Protein AF-A0A2G9TKM3-F1 (afdb_monomer_lite)

Structure (mmCIF, N/CA/C/O backbone):
data_AF-A0A2G9TKM3-F1
#
_entry.id   AF-A0A2G9TKM3-F1
#
loop_
_atom_site.group_PDB
_atom_site.id
_atom_site.type_symbol
_atom_site.label_atom_id
_atom_site.label_alt_id
_atom_site.label_comp_id
_atom_site.label_asym_id
_atom_site.label_entity_id
_atom_site.label_seq_id
_atom_site.pdbx_PDB_ins_code
_atom_site.Cartn_x
_atom_site.Cartn_y
_atom_site.Cartn_z
_atom_site.occupancy
_atom_site.B_iso_or_equiv
_atom_site.auth_seq_id
_atom_site.auth_comp_id
_atom_site.auth_asym_id
_atom_site.auth_atom_id
_atom_site.pdbx_PDB_model_num
ATOM 1 N N . VAL A 1 1 ? 10.443 1.111 -8.874 1.00 87.50 1 VAL A N 1
ATOM 2 C CA . VAL A 1 1 ? 9.723 1.531 -7.642 1.00 87.50 1 VAL A CA 1
ATOM 3 C C . VAL A 1 1 ? 9.494 3.038 -7.676 1.00 87.50 1 VAL A C 1
ATOM 5 O O . VAL A 1 1 ? 10.212 3.689 -8.427 1.00 87.50 1 VAL A O 1
ATOM 8 N N . PRO A 1 2 ? 8.524 3.593 -6.928 1.00 86.12 2 PRO A N 1
ATOM 9 C CA . PRO A 1 2 ? 8.375 5.043 -6.805 1.00 86.12 2 PRO A CA 1
ATOM 10 C C . PRO A 1 2 ? 9.652 5.664 -6.231 1.00 86.12 2 PRO A C 1
ATOM 12 O O . PRO A 1 2 ? 10.317 5.039 -5.406 1.00 86.12 2 PRO A O 1
ATOM 15 N N . ASP A 1 3 ? 9.994 6.871 -6.646 1.00 89.12 3 ASP A N 1
ATOM 16 C CA . ASP A 1 3 ? 11.105 7.659 -6.103 1.00 89.12 3 ASP A CA 1
ATOM 17 C C . ASP A 1 3 ? 10.942 7.993 -4.611 1.00 89.12 3 ASP A C 1
ATOM 19 O O . ASP A 1 3 ? 11.934 8.046 -3.883 1.00 89.12 3 ASP A O 1
ATOM 23 N N . THR A 1 4 ? 9.696 8.100 -4.151 1.00 83.06 4 THR A N 1
ATOM 24 C CA . THR A 1 4 ? 9.292 8.334 -2.756 1.00 83.06 4 THR A CA 1
ATOM 25 C C . THR A 1 4 ? 9.266 7.087 -1.866 1.00 83.06 4 THR A C 1
ATOM 27 O O . THR A 1 4 ? 8.922 7.194 -0.690 1.00 83.06 4 THR A O 1
ATOM 30 N N . ILE A 1 5 ? 9.597 5.899 -2.389 1.00 82.62 5 ILE A N 1
ATOM 31 C CA . ILE A 1 5 ? 9.606 4.671 -1.580 1.00 82.62 5 ILE A CA 1
ATOM 32 C C . ILE A 1 5 ? 10.629 4.767 -0.440 1.00 82.62 5 ILE A C 1
ATOM 34 O O . ILE A 1 5 ? 11.727 5.297 -0.608 1.00 82.62 5 ILE A O 1
ATOM 38 N N . GLU A 1 6 ? 10.292 4.189 0.708 1.00 82.19 6 GLU A N 1
ATOM 39 C CA . GLU A 1 6 ? 11.154 4.162 1.880 1.00 82.19 6 GLU A CA 1
ATOM 40 C C . GLU A 1 6 ? 12.431 3.354 1.606 1.00 82.19 6 GLU A C 1
ATOM 42 O O . GLU A 1 6 ? 12.382 2.224 1.107 1.00 82.19 6 GLU A O 1
ATOM 47 N N . ASP A 1 7 ? 13.587 3.899 1.993 1.00 87.75 7 ASP A N 1
ATOM 48 C CA . ASP A 1 7 ? 14.894 3.297 1.691 1.00 87.75 7 ASP A CA 1
ATOM 49 C C . ASP A 1 7 ? 15.066 1.893 2.285 1.00 87.75 7 ASP A C 1
ATOM 51 O O . ASP A 1 7 ? 15.760 1.053 1.711 1.00 87.75 7 ASP A O 1
ATOM 55 N N . ILE A 1 8 ? 14.371 1.593 3.385 1.00 85.12 8 ILE A N 1
ATOM 56 C CA . ILE A 1 8 ? 14.330 0.249 3.971 1.00 85.12 8 ILE A CA 1
ATOM 57 C C . ILE A 1 8 ? 13.810 -0.801 2.979 1.00 85.12 8 ILE A C 1
ATOM 59 O O . ILE A 1 8 ? 14.364 -1.896 2.891 1.00 85.12 8 ILE A O 1
ATOM 63 N N . LYS A 1 9 ? 12.794 -0.459 2.176 1.00 87.19 9 LYS A N 1
ATOM 64 C CA . LYS A 1 9 ? 12.229 -1.364 1.166 1.00 87.19 9 LYS A CA 1
ATOM 65 C C . LYS A 1 9 ? 13.202 -1.552 0.006 1.00 87.19 9 LYS A C 1
ATOM 67 O O . LYS A 1 9 ? 13.361 -2.669 -0.474 1.00 87.19 9 LYS A O 1
ATOM 72 N N . VAL A 1 10 ? 13.892 -0.486 -0.408 1.00 93.06 10 VAL A N 1
ATOM 73 C CA . VAL A 1 10 ? 14.954 -0.554 -1.431 1.00 93.06 10 VAL A CA 1
ATOM 74 C C . VAL A 1 10 ? 16.076 -1.477 -0.980 1.00 93.06 10 VAL A C 1
ATOM 76 O O . VAL A 1 10 ? 16.525 -2.321 -1.755 1.00 93.06 10 VAL A O 1
ATOM 79 N N . ARG A 1 11 ? 16.516 -1.329 0.273 1.00 93.62 11 ARG A N 1
ATOM 80 C CA . ARG A 1 11 ? 17.568 -2.161 0.850 1.00 93.62 11 ARG A CA 1
ATOM 81 C C . ARG A 1 11 ? 17.164 -3.631 0.863 1.00 93.62 11 ARG A C 1
ATOM 83 O O . ARG A 1 11 ? 17.926 -4.442 0.356 1.00 93.62 11 ARG A O 1
ATOM 90 N N . HIS A 1 12 ? 15.964 -3.956 1.345 1.00 92.88 12 HIS A N 1
ATOM 91 C CA . HIS A 1 12 ? 15.487 -5.339 1.346 1.00 92.88 12 HIS A CA 1
ATOM 92 C C . HIS A 1 12 ? 15.442 -5.932 -0.068 1.00 92.88 12 HIS A C 1
ATOM 94 O O . HIS A 1 12 ? 15.929 -7.036 -0.263 1.00 92.88 12 HIS A O 1
ATOM 100 N N . ILE A 1 13 ? 14.940 -5.203 -1.077 1.00 92.81 13 ILE A N 1
ATOM 101 C CA . ILE A 1 13 ? 14.939 -5.706 -2.467 1.00 92.81 13 ILE A CA 1
ATOM 102 C C . ILE A 1 13 ? 16.359 -6.096 -2.906 1.00 92.81 13 ILE A C 1
ATOM 104 O O . ILE A 1 13 ? 16.552 -7.184 -3.444 1.00 92.81 13 ILE A O 1
ATOM 108 N N . LYS A 1 14 ? 17.352 -5.246 -2.614 1.00 95.44 14 LYS A N 1
ATOM 109 C CA . LYS A 1 14 ? 18.760 -5.505 -2.945 1.00 95.44 14 LYS A CA 1
ATOM 110 C C . LYS A 1 14 ? 19.364 -6.667 -2.157 1.00 95.44 14 LYS A C 1
ATOM 112 O O . LYS A 1 14 ? 20.120 -7.446 -2.726 1.00 95.44 14 LYS A O 1
ATOM 117 N N . GLU A 1 15 ? 19.031 -6.808 -0.876 1.00 97.06 15 GLU A N 1
ATOM 118 C CA . GLU A 1 15 ? 19.477 -7.931 -0.034 1.00 97.06 15 GLU A CA 1
ATOM 119 C C . GLU A 1 15 ? 18.996 -9.286 -0.578 1.00 97.06 15 GLU A C 1
ATOM 121 O O . GLU A 1 15 ? 19.726 -10.270 -0.497 1.00 97.06 15 GLU A O 1
ATOM 126 N N . TYR A 1 16 ? 17.814 -9.329 -1.200 1.00 95.56 16 TYR A N 1
ATOM 127 C CA . TYR A 1 16 ? 17.291 -10.516 -1.889 1.00 95.56 16 TYR A CA 1
ATOM 128 C C . TYR A 1 16 ? 17.767 -10.649 -3.351 1.00 95.56 16 TYR A C 1
ATOM 130 O O . TYR A 1 16 ? 17.237 -11.472 -4.095 1.00 95.56 16 TYR A O 1
ATOM 138 N N . GLY A 1 17 ? 18.761 -9.861 -3.779 1.00 96.06 17 GLY A N 1
ATOM 139 C CA . GLY A 1 17 ? 19.355 -9.932 -5.120 1.00 96.06 17 GLY A CA 1
ATOM 140 C C . GLY A 1 17 ? 18.566 -9.212 -6.219 1.00 96.06 17 GLY A C 1
ATOM 141 O O . GLY A 1 17 ? 18.852 -9.406 -7.397 1.00 96.06 17 GLY A O 1
ATOM 142 N N . GLY A 1 18 ? 17.568 -8.401 -5.859 1.00 94.12 18 GLY A N 1
ATOM 143 C CA . GLY A 1 18 ? 16.790 -7.611 -6.807 1.00 94.12 18 GLY A CA 1
ATOM 144 C C . GLY A 1 18 ? 17.422 -6.254 -7.122 1.00 94.12 18 GLY A C 1
ATOM 145 O O . GLY A 1 18 ? 17.939 -5.564 -6.241 1.00 94.12 18 GLY A O 1
ATOM 146 N N . ASP A 1 19 ? 17.290 -5.819 -8.372 1.00 94.62 19 ASP A N 1
ATOM 147 C CA . ASP A 1 19 ? 17.663 -4.470 -8.790 1.00 94.62 19 ASP A CA 1
ATOM 148 C C . ASP A 1 19 ? 16.523 -3.468 -8.589 1.00 94.62 19 ASP A C 1
ATOM 150 O O . ASP A 1 19 ? 15.333 -3.785 -8.678 1.00 94.62 19 ASP A O 1
ATOM 154 N N . VAL A 1 20 ? 16.891 -2.212 -8.324 1.00 94.94 20 VAL A N 1
ATOM 155 C CA . VAL A 1 20 ? 15.929 -1.142 -8.048 1.00 94.94 20 VAL A CA 1
ATOM 156 C C . VAL A 1 20 ? 16.144 0.032 -8.986 1.00 94.94 20 VAL A C 1
ATOM 158 O O . VAL A 1 20 ? 17.159 0.720 -8.920 1.00 94.94 20 VAL A O 1
ATOM 161 N N . ILE A 1 21 ? 15.116 0.323 -9.780 1.00 94.88 21 ILE A N 1
ATOM 162 C CA . ILE A 1 21 ? 15.018 1.534 -10.599 1.00 94.88 21 ILE A CA 1
ATOM 163 C C . IL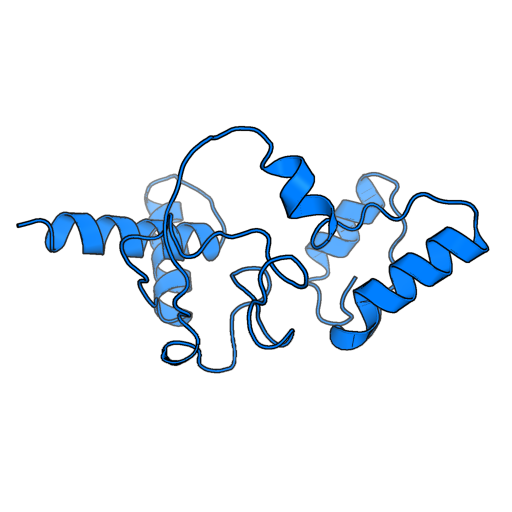E A 1 21 ? 13.951 2.437 -9.968 1.00 94.88 21 ILE A C 1
ATOM 165 O O . ILE A 1 21 ? 12.784 2.039 -9.870 1.00 94.88 21 ILE A O 1
ATOM 169 N N . LYS A 1 22 ? 14.353 3.619 -9.481 1.00 94.19 22 LYS A N 1
ATOM 170 C CA . LYS A 1 22 ? 13.448 4.654 -8.946 1.00 94.19 22 LYS A CA 1
ATOM 171 C C . LYS A 1 22 ? 12.895 5.492 -10.107 1.00 94.19 22 LYS A C 1
ATOM 173 O O . LYS A 1 22 ? 13.655 5.877 -10.986 1.00 94.19 22 LYS A O 1
ATOM 178 N N . VAL A 1 23 ? 11.590 5.747 -10.109 1.00 90.75 23 VAL A N 1
ATOM 179 C CA . VAL A 1 23 ? 10.876 6.543 -11.127 1.00 90.75 23 VAL A CA 1
ATOM 180 C C . VAL A 1 23 ? 9.717 7.306 -10.485 1.00 90.75 23 VAL A C 1
ATOM 182 O O . VAL A 1 23 ? 9.251 6.864 -9.427 1.00 90.75 23 VAL A O 1
ATOM 185 N N . PRO A 1 24 ? 9.199 8.380 -11.109 1.00 87.12 24 PRO A N 1
ATOM 186 C CA . PRO A 1 24 ? 7.967 9.019 -10.659 1.00 87.12 24 PRO A CA 1
ATOM 187 C C . PRO A 1 24 ? 6.838 7.996 -10.490 1.00 87.12 24 PRO A C 1
ATOM 189 O O . PRO A 1 24 ? 6.689 7.063 -11.287 1.00 87.12 24 PRO A O 1
ATOM 192 N N . LEU A 1 25 ? 6.033 8.147 -9.436 1.00 77.00 25 LEU A N 1
ATOM 193 C CA . LEU A 1 25 ? 4.998 7.167 -9.084 1.00 77.00 25 LEU A CA 1
ATOM 194 C C . LEU A 1 25 ? 4.005 6.903 -10.231 1.00 77.00 25 LEU A C 1
ATOM 196 O O . LEU A 1 25 ? 3.643 5.747 -10.460 1.00 77.00 25 LEU A O 1
ATOM 200 N N . SER A 1 26 ? 3.625 7.945 -10.974 1.00 74.69 26 SER A N 1
ATOM 201 C CA . SER A 1 26 ? 2.733 7.879 -12.142 1.00 74.69 26 SER A CA 1
ATOM 202 C C . SER A 1 26 ? 3.304 7.066 -13.310 1.00 74.69 26 SER A C 1
ATOM 204 O O . SER A 1 26 ? 2.550 6.466 -14.071 1.00 74.69 26 SER A O 1
ATOM 206 N N . GLU A 1 27 ? 4.627 6.994 -13.444 1.00 82.31 27 GLU A N 1
ATOM 207 C CA . GLU A 1 27 ? 5.307 6.349 -14.575 1.00 82.31 27 GLU A CA 1
ATOM 208 C C . GLU A 1 27 ? 5.710 4.900 -14.283 1.00 82.31 27 GLU A C 1
ATOM 210 O O . GLU A 1 27 ? 6.112 4.157 -15.181 1.00 82.31 27 GLU A O 1
ATOM 215 N N . ARG A 1 28 ? 5.590 4.459 -13.025 1.00 83.81 28 ARG A N 1
ATOM 216 C CA . ARG A 1 28 ? 6.143 3.184 -12.552 1.00 83.81 28 ARG A CA 1
ATOM 217 C C . ARG A 1 28 ? 5.709 1.966 -13.362 1.00 83.81 28 ARG A C 1
ATOM 219 O O . ARG A 1 28 ? 6.534 1.084 -13.594 1.00 83.81 28 ARG A O 1
ATOM 226 N N . LEU A 1 29 ? 4.436 1.886 -13.747 1.00 80.75 29 LEU A N 1
ATOM 227 C CA . LEU A 1 29 ? 3.914 0.743 -14.505 1.00 80.75 29 LEU A CA 1
ATOM 228 C C . LEU A 1 29 ? 4.343 0.786 -15.972 1.00 80.75 29 LEU A C 1
ATOM 230 O O . LEU A 1 29 ? 4.704 -0.251 -16.522 1.00 80.75 29 LEU A O 1
ATOM 234 N N . ILE A 1 30 ? 4.363 1.981 -16.569 1.00 84.38 30 ILE A N 1
ATOM 235 C CA . ILE A 1 30 ? 4.826 2.197 -17.944 1.00 84.38 30 ILE A CA 1
ATOM 236 C C . ILE A 1 30 ? 6.291 1.775 -18.040 1.00 84.38 30 ILE A C 1
ATOM 238 O O . ILE A 1 30 ? 6.622 0.881 -18.815 1.00 84.38 30 ILE A O 1
ATOM 242 N N . ARG A 1 31 ? 7.148 2.300 -17.154 1.00 90.06 31 ARG A N 1
ATOM 243 C CA . ARG A 1 31 ? 8.577 1.979 -17.187 1.00 90.06 31 ARG A CA 1
ATOM 244 C C . ARG A 1 31 ? 8.859 0.504 -16.906 1.00 90.06 31 ARG A C 1
ATOM 246 O O . ARG A 1 31 ? 9.754 -0.062 -17.522 1.00 90.06 31 ARG A O 1
ATOM 253 N N . ALA A 1 32 ? 8.104 -0.132 -16.009 1.00 88.56 32 ALA A N 1
ATOM 254 C CA . ALA A 1 32 ? 8.258 -1.561 -15.735 1.00 88.56 32 ALA A CA 1
ATOM 255 C C . ALA A 1 32 ? 7.932 -2.433 -16.961 1.00 88.56 32 ALA A C 1
ATOM 257 O O . ALA A 1 32 ? 8.645 -3.403 -17.218 1.00 88.56 32 ALA A O 1
ATOM 258 N N . ARG A 1 33 ? 6.894 -2.076 -17.729 1.00 87.19 33 ARG A N 1
ATOM 259 C CA . ARG A 1 33 ? 6.552 -2.749 -18.989 1.00 87.19 33 ARG A CA 1
ATOM 260 C C . ARG A 1 33 ? 7.637 -2.545 -20.044 1.00 87.19 33 ARG A C 1
ATOM 262 O O . ARG A 1 33 ? 8.032 -3.513 -20.686 1.00 87.19 33 ARG A O 1
ATOM 269 N N . ASP A 1 34 ? 8.118 -1.315 -20.203 1.00 93.00 34 ASP A N 1
ATOM 270 C CA . ASP A 1 34 ? 9.119 -0.990 -21.222 1.00 93.00 34 ASP A CA 1
ATOM 271 C C . ASP A 1 34 ? 10.442 -1.719 -20.943 1.00 93.00 34 ASP A C 1
ATOM 273 O O . ASP A 1 34 ? 10.996 -2.335 -21.844 1.00 93.00 34 ASP A O 1
ATOM 277 N N . ILE A 1 35 ? 10.889 -1.771 -19.681 1.00 93.69 35 ILE A N 1
ATOM 278 C CA . ILE A 1 35 ? 12.087 -2.533 -19.286 1.00 93.69 35 ILE A CA 1
ATOM 279 C C . ILE A 1 35 ? 11.924 -4.024 -19.590 1.00 93.69 35 ILE A C 1
ATOM 281 O O . ILE A 1 35 ? 12.849 -4.633 -20.116 1.00 93.69 35 ILE A O 1
ATOM 285 N N . ALA A 1 36 ? 10.766 -4.610 -19.270 1.00 93.25 36 ALA A N 1
ATOM 286 C CA . ALA A 1 36 ? 10.496 -6.016 -19.563 1.00 93.25 36 ALA A CA 1
ATOM 287 C C . ALA A 1 36 ? 10.541 -6.302 -21.076 1.00 93.25 36 ALA A C 1
ATOM 289 O O . ALA A 1 36 ? 11.082 -7.319 -21.499 1.00 93.25 36 ALA A O 1
ATOM 290 N N . ALA A 1 37 ? 10.025 -5.387 -21.901 1.00 92.94 37 ALA A N 1
ATOM 291 C CA . ALA A 1 37 ? 10.118 -5.497 -23.354 1.00 92.94 37 ALA A CA 1
ATOM 292 C C . ALA A 1 37 ? 11.566 -5.340 -23.858 1.00 92.94 37 ALA A C 1
ATOM 294 O O . ALA A 1 37 ? 11.996 -6.105 -24.717 1.00 92.94 37 ALA A O 1
ATOM 295 N N . GLU A 1 38 ? 12.324 -4.387 -23.304 1.00 96.06 38 GLU A N 1
ATOM 296 C CA . GLU A 1 38 ? 13.728 -4.120 -23.650 1.00 96.06 38 GLU A CA 1
ATOM 297 C C . GLU A 1 38 ? 14.650 -5.305 -23.319 1.00 96.06 38 GLU A C 1
ATOM 299 O O . GLU A 1 38 ? 15.559 -5.612 -24.089 1.00 96.06 38 GLU A O 1
ATOM 304 N N . ASN A 1 39 ? 14.431 -5.979 -22.185 1.00 94.19 39 ASN A N 1
ATOM 305 C CA . ASN A 1 3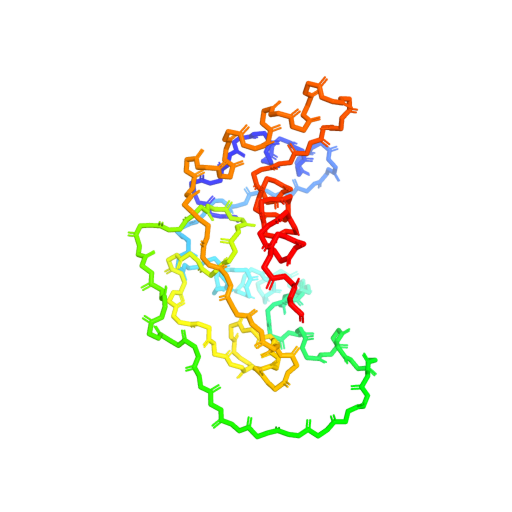9 ? 15.307 -7.050 -21.701 1.00 94.19 39 ASN A CA 1
ATOM 306 C C . ASN A 1 39 ? 14.760 -8.472 -21.918 1.00 94.19 39 ASN A C 1
ATOM 308 O O . ASN A 1 39 ? 15.376 -9.434 -21.459 1.00 94.19 39 ASN A O 1
ATOM 312 N N . GLY A 1 40 ? 13.615 -8.617 -22.594 1.00 93.31 40 GLY A N 1
ATOM 313 C CA . GLY A 1 40 ? 12.938 -9.907 -22.772 1.00 93.31 40 GLY A CA 1
ATOM 314 C C . GLY A 1 40 ? 12.402 -10.514 -21.467 1.00 93.31 40 GLY A C 1
ATOM 315 O O . GLY A 1 40 ? 12.186 -11.723 -21.387 1.00 93.31 40 GLY A O 1
ATOM 316 N N . GLY A 1 41 ? 12.231 -9.699 -20.429 1.00 90.38 41 GLY A N 1
ATOM 317 C CA . GLY A 1 41 ? 11.726 -10.088 -19.123 1.00 90.38 41 GLY A CA 1
ATOM 318 C C . GLY A 1 41 ? 10.203 -10.204 -19.068 1.00 90.38 41 GLY A C 1
ATOM 319 O O . GLY A 1 41 ? 9.468 -9.841 -19.985 1.00 90.38 41 GLY A O 1
ATOM 320 N N . PHE A 1 42 ? 9.707 -10.702 -17.937 1.00 88.94 42 PHE A N 1
ATOM 321 C CA . PHE A 1 42 ? 8.276 -10.866 -17.700 1.00 88.94 42 PHE A CA 1
ATOM 322 C C . PHE A 1 42 ? 7.704 -9.694 -16.898 1.00 88.94 42 PHE A C 1
ATOM 324 O O . PHE A 1 42 ? 8.052 -9.485 -15.732 1.00 88.94 42 PHE A O 1
ATOM 331 N N . PHE A 1 43 ? 6.775 -8.947 -17.498 1.00 86.56 43 PHE A N 1
ATOM 332 C CA . PHE A 1 43 ? 6.019 -7.926 -16.779 1.00 86.56 43 PHE A CA 1
ATOM 333 C C . PHE A 1 43 ? 4.847 -8.561 -16.017 1.00 86.56 43 PHE A C 1
ATOM 335 O O . PHE A 1 43 ? 3.781 -8.803 -16.577 1.00 86.56 43 PHE A O 1
ATOM 342 N N . MET A 1 44 ? 5.041 -8.790 -14.714 1.00 81.38 44 MET A N 1
ATOM 343 C CA . MET A 1 44 ? 4.061 -9.454 -13.838 1.00 81.38 44 MET A CA 1
ATOM 344 C C . MET A 1 44 ? 2.696 -8.754 -13.764 1.00 81.38 44 MET A C 1
ATOM 346 O O . MET A 1 44 ? 1.700 -9.411 -13.483 1.00 81.38 44 MET A O 1
ATOM 350 N N . ASN A 1 45 ? 2.640 -7.440 -14.012 1.00 76.88 45 ASN A N 1
ATOM 351 C CA . ASN A 1 45 ? 1.413 -6.639 -14.051 1.00 76.88 45 ASN A CA 1
ATOM 352 C C . ASN A 1 45 ? 0.414 -6.943 -12.912 1.00 76.88 45 ASN A C 1
ATOM 354 O O . ASN A 1 45 ? -0.739 -7.277 -13.162 1.00 76.88 45 ASN A O 1
ATOM 358 N N . GLN A 1 46 ? 0.848 -6.824 -11.654 1.00 67.44 46 GLN A N 1
ATOM 359 C CA . GLN A 1 46 ? 0.045 -7.220 -10.484 1.00 67.44 46 GLN A CA 1
ATOM 360 C C . GLN A 1 46 ? -1.341 -6.551 -10.381 1.00 67.44 46 GLN A C 1
ATOM 362 O O . GLN A 1 46 ? -2.197 -7.070 -9.683 1.00 67.44 46 GLN A O 1
ATOM 367 N N . PHE A 1 47 ? -1.558 -5.401 -11.031 1.00 67.56 47 PHE A N 1
ATOM 368 C CA . PHE A 1 47 ? -2.857 -4.716 -11.038 1.00 67.56 47 PHE A CA 1
ATOM 369 C C . PHE A 1 47 ? -3.751 -5.191 -12.186 1.00 67.56 47 PHE A C 1
ATOM 371 O O . PHE A 1 47 ? -4.939 -5.400 -11.980 1.00 67.56 47 PHE A O 1
ATOM 378 N N . GLY A 1 48 ? -3.181 -5.395 -13.379 1.00 64.88 48 GLY A N 1
ATOM 379 C CA . GLY A 1 48 ? -3.930 -5.856 -14.552 1.00 64.88 48 GLY A CA 1
ATOM 380 C C . GLY A 1 48 ? -4.082 -7.376 -14.663 1.00 64.88 48 GLY A C 1
ATOM 381 O O . GLY A 1 48 ? -4.833 -7.825 -15.513 1.00 64.88 48 GLY A O 1
ATOM 382 N N . ASN A 1 49 ? -3.367 -8.158 -13.848 1.00 65.19 49 ASN A N 1
ATOM 383 C CA . ASN A 1 49 ? -3.559 -9.608 -13.695 1.00 65.19 49 ASN A CA 1
ATOM 384 C C . ASN A 1 49 ? -4.307 -9.962 -12.396 1.00 65.19 49 ASN A C 1
ATOM 386 O O . ASN A 1 49 ? -4.351 -11.129 -12.011 1.00 65.19 49 ASN A O 1
ATOM 390 N N . ALA A 1 50 ? -4.823 -8.967 -11.671 1.00 59.44 50 ALA A N 1
ATOM 391 C CA . ALA A 1 50 ? -5.473 -9.196 -10.387 1.00 59.44 50 ALA A CA 1
ATOM 392 C C . ALA A 1 50 ? -6.790 -9.985 -10.540 1.00 59.44 50 ALA A C 1
ATOM 394 O O . ALA A 1 50 ? -7.116 -10.805 -9.693 1.00 59.44 50 ALA A O 1
ATOM 395 N N . ASP A 1 51 ? -7.485 -9.825 -11.667 1.00 51.44 51 ASP A N 1
ATOM 396 C CA . ASP A 1 51 ? -8.640 -10.636 -12.072 1.00 51.44 51 ASP A CA 1
ATOM 397 C C . ASP A 1 51 ? -8.306 -12.135 -12.199 1.00 51.44 51 ASP A C 1
ATOM 399 O O . ASP A 1 51 ? -9.076 -12.984 -11.763 1.00 51.44 51 ASP A O 1
ATOM 403 N N . LYS A 1 52 ? -7.120 -12.472 -12.721 1.00 54.69 52 LYS A N 1
ATOM 404 C CA . LYS A 1 52 ? -6.615 -13.856 -12.804 1.00 54.69 52 LYS A CA 1
ATOM 405 C C . LYS A 1 52 ? -6.145 -14.409 -11.460 1.00 54.69 52 LYS A C 1
ATOM 407 O O . LYS A 1 52 ? -6.039 -15.620 -11.303 1.00 54.69 52 LYS A O 1
ATOM 412 N N . ALA A 1 53 ? -5.833 -13.540 -10.499 1.00 51.31 53 ALA A N 1
ATOM 413 C CA . ALA A 1 53 ? -5.552 -13.951 -9.126 1.00 51.31 53 ALA A CA 1
ATOM 414 C C . ALA A 1 53 ? -6.845 -14.252 -8.338 1.00 51.31 53 ALA A C 1
ATOM 416 O O . ALA A 1 53 ? -6.792 -14.984 -7.352 1.00 51.31 53 ALA A O 1
ATOM 417 N N . GLU A 1 54 ? -7.991 -13.730 -8.794 1.00 44.25 54 GLU A N 1
ATOM 418 C CA . GLU A 1 54 ? -9.321 -13.876 -8.183 1.00 44.25 54 GLU A CA 1
ATOM 419 C C . GLU A 1 54 ? -10.187 -14.999 -8.798 1.00 44.25 54 GLU A C 1
ATOM 421 O O . GLU A 1 54 ? -11.347 -15.136 -8.423 1.00 44.25 54 GLU A O 1
ATOM 426 N N . GLU A 1 55 ? -9.653 -15.876 -9.667 1.00 44.34 55 GLU A N 1
ATOM 427 C CA . GLU A 1 55 ? -10.385 -17.030 -10.257 1.00 44.34 55 GLU A CA 1
ATOM 428 C C . GLU A 1 55 ? -10.861 -18.083 -9.216 1.00 44.34 55 GLU A C 1
ATOM 430 O O . GLU A 1 55 ? -11.405 -19.132 -9.552 1.00 44.34 55 GLU A O 1
ATOM 435 N N . TYR A 1 56 ? -10.726 -17.791 -7.923 1.00 42.94 56 TYR A N 1
ATOM 436 C CA . TYR A 1 56 ? -11.435 -18.459 -6.843 1.00 42.94 56 TYR A CA 1
ATOM 437 C C . TYR A 1 56 ? -12.479 -17.492 -6.283 1.00 42.94 56 TYR A C 1
ATOM 439 O O . TYR A 1 56 ? -12.144 -16.679 -5.433 1.00 42.94 56 TYR A O 1
ATOM 447 N N . HIS A 1 57 ? -13.717 -17.571 -6.780 1.00 37.72 57 HIS A N 1
ATOM 448 C CA . HIS A 1 57 ? -14.989 -17.468 -6.040 1.00 37.72 57 HIS A CA 1
ATOM 449 C C . HIS A 1 57 ? -16.125 -16.948 -6.938 1.00 37.72 57 HIS A C 1
ATOM 451 O O . HIS A 1 57 ? -16.150 -15.809 -7.395 1.00 37.72 57 HIS A O 1
ATOM 457 N N . GLU A 1 58 ? -17.106 -17.820 -7.173 1.00 35.78 58 GLU A N 1
ATOM 458 C CA . GLU A 1 58 ? -18.349 -17.499 -7.864 1.00 35.78 58 GLU A CA 1
ATOM 459 C C . GLU A 1 58 ? -19.295 -16.680 -6.968 1.00 35.78 58 GLU A C 1
ATOM 461 O O . GLU A 1 58 ? -19.600 -17.085 -5.848 1.00 35.78 58 GLU A O 1
ATOM 466 N N . SER A 1 59 ? -19.854 -15.589 -7.504 1.00 33.16 59 SER A N 1
ATOM 467 C CA . SER A 1 59 ? -21.299 -15.415 -7.776 1.00 33.16 59 SER A CA 1
ATOM 468 C C . SER A 1 59 ? -21.850 -13.994 -7.536 1.00 33.16 59 SER A C 1
ATOM 470 O O . SER A 1 59 ? -21.932 -13.513 -6.417 1.00 33.16 59 SER A O 1
ATOM 472 N N . ARG A 1 60 ? -22.358 -13.428 -8.650 1.00 42.44 60 ARG A N 1
ATOM 473 C CA . ARG A 1 60 ? -23.411 -12.401 -8.848 1.00 42.44 60 ARG A CA 1
ATOM 474 C C . ARG A 1 60 ? -23.262 -11.007 -8.191 1.00 42.44 60 ARG A C 1
ATOM 476 O O . ARG A 1 60 ? -22.681 -10.831 -7.140 1.00 42.44 60 ARG A O 1
ATOM 483 N N . PHE A 1 61 ? -23.957 -10.049 -8.825 1.00 36.84 61 PHE A N 1
ATOM 484 C CA . PHE A 1 61 ? -24.449 -8.743 -8.327 1.00 36.84 61 PHE A CA 1
ATOM 485 C C . PHE A 1 61 ? -23.763 -7.460 -8.856 1.00 36.84 61 PHE A C 1
ATOM 487 O O . PHE A 1 61 ? -22.771 -7.511 -9.570 1.00 36.84 61 PHE A O 1
ATOM 494 N N . LYS A 1 62 ? -24.492 -6.336 -8.717 1.00 42.88 62 LYS A N 1
ATOM 495 C CA . LYS A 1 62 ? -24.629 -5.211 -9.676 1.00 42.88 62 LYS A CA 1
ATOM 496 C C . LYS A 1 62 ? -23.716 -3.995 -9.399 1.00 42.88 62 LYS A C 1
ATOM 498 O O . LYS A 1 62 ? -23.034 -3.919 -8.392 1.00 42.88 62 LYS A O 1
ATOM 503 N N . ASN A 1 63 ? -23.744 -3.050 -10.344 1.00 37.41 63 ASN A N 1
ATOM 504 C CA . ASN A 1 63 ? -22.730 -2.038 -10.650 1.00 37.41 63 ASN A CA 1
ATOM 505 C C . ASN A 1 63 ? -22.991 -0.669 -9.968 1.00 37.41 63 ASN A C 1
ATOM 507 O O . ASN A 1 63 ? -23.746 0.132 -10.515 1.00 37.41 63 ASN A O 1
ATOM 511 N N . GLU A 1 64 ? -22.357 -0.373 -8.825 1.00 39.47 64 GLU A N 1
ATOM 512 C CA . GLU A 1 64 ? -22.314 0.976 -8.214 1.00 39.47 64 GLU A CA 1
ATOM 513 C C . GLU A 1 64 ? -20.924 1.273 -7.597 1.00 39.47 64 GLU A C 1
ATOM 515 O O . GLU A 1 64 ? -20.242 0.366 -7.126 1.00 39.47 64 GLU A O 1
ATOM 520 N N . SER A 1 65 ? -20.463 2.534 -7.644 1.00 48.47 65 SER A N 1
ATOM 521 C CA . SER A 1 65 ? -19.074 2.948 -7.334 1.00 48.47 65 SER A CA 1
ATOM 522 C C . SER A 1 65 ? -18.945 3.775 -6.043 1.00 48.47 65 SER A C 1
ATOM 524 O O . SER A 1 65 ? -19.729 4.690 -5.806 1.00 48.47 65 SER A O 1
ATOM 526 N N . GLY A 1 66 ? -17.888 3.521 -5.253 1.00 42.62 66 GLY A N 1
ATOM 527 C CA . GLY A 1 66 ? -17.549 4.215 -3.994 1.00 42.62 66 GLY A CA 1
ATOM 528 C C . GLY A 1 66 ? -16.730 5.513 -4.130 1.00 42.62 66 GLY A C 1
ATOM 529 O O . GLY A 1 66 ? -16.101 5.950 -3.164 1.00 42.62 66 GLY A O 1
ATOM 530 N N . ALA A 1 67 ? -16.704 6.128 -5.318 1.00 42.59 67 ALA A N 1
ATOM 531 C CA . ALA A 1 67 ? -15.867 7.291 -5.650 1.00 42.59 67 ALA A CA 1
ATOM 532 C C . ALA A 1 67 ? -16.054 8.518 -4.729 1.00 42.59 67 ALA A C 1
ATOM 534 O O . ALA A 1 67 ? -15.124 9.300 -4.548 1.00 42.59 67 ALA A O 1
ATOM 535 N N . SER A 1 68 ? -17.228 8.683 -4.117 1.00 43.75 68 SER A N 1
ATOM 536 C CA . SER A 1 68 ? -17.565 9.845 -3.280 1.00 43.75 68 SER A CA 1
ATOM 537 C C . SER A 1 68 ? -16.883 9.872 -1.905 1.00 43.75 68 SER A C 1
ATOM 539 O O . SER A 1 68 ? -16.977 10.874 -1.200 1.00 43.75 68 SER A O 1
ATOM 541 N N . LEU A 1 69 ? -16.195 8.797 -1.503 1.00 39.94 69 LEU A N 1
ATOM 542 C CA . LEU A 1 69 ? -15.623 8.659 -0.156 1.00 39.94 69 LEU A CA 1
ATOM 543 C C . LEU A 1 69 ? -14.110 8.963 -0.087 1.00 39.94 69 LEU A C 1
ATOM 545 O O . LEU A 1 69 ? -13.522 8.995 1.004 1.00 39.94 69 LEU A O 1
ATOM 549 N N . TRP A 1 70 ? -13.459 9.215 -1.226 1.00 40.84 70 TRP A N 1
ATOM 550 C CA . TRP A 1 70 ? -12.004 9.371 -1.330 1.00 40.84 70 TRP A CA 1
ATOM 551 C C . TRP A 1 70 ? -11.521 10.824 -1.127 1.00 40.84 70 TRP A C 1
ATOM 553 O O . TRP A 1 70 ? -12.166 11.756 -1.595 1.00 40.84 70 TRP A O 1
ATOM 563 N N . VAL A 1 71 ? -10.407 11.030 -0.399 1.00 42.38 71 VAL A N 1
ATOM 564 C CA . VAL A 1 71 ? -9.770 12.354 -0.169 1.00 42.38 71 VAL A CA 1
ATOM 565 C C . VAL A 1 71 ? -8.244 12.190 -0.105 1.00 42.38 71 VAL A C 1
ATOM 567 O O . VAL A 1 71 ? -7.772 11.257 0.542 1.00 42.38 71 VAL A O 1
ATOM 570 N N . GLU A 1 72 ? -7.498 13.095 -0.744 1.00 43.78 72 GLU A N 1
ATOM 571 C CA . GLU A 1 72 ? -6.026 13.174 -0.713 1.00 43.78 72 GLU A CA 1
ATOM 572 C C . GLU A 1 72 ? -5.474 13.864 0.555 1.00 43.78 72 GLU A C 1
ATOM 574 O O . GLU A 1 72 ? -6.145 14.742 1.104 1.00 43.78 72 GLU A O 1
ATOM 579 N N . PRO A 1 73 ? -4.225 13.570 0.978 1.00 46.50 73 PRO A N 1
ATOM 580 C CA . PRO A 1 73 ? -3.363 12.479 0.520 1.00 46.50 73 PRO A CA 1
ATOM 581 C C . PRO A 1 73 ? -3.741 11.146 1.190 1.00 46.50 73 PRO A C 1
ATOM 583 O O . PRO A 1 73 ? -4.249 11.129 2.305 1.00 46.50 73 PRO A O 1
ATOM 586 N N . GLY A 1 74 ? -3.477 10.026 0.513 1.00 50.53 74 GLY A N 1
ATOM 587 C CA . GLY A 1 74 ? -3.574 8.689 1.111 1.00 50.53 74 GLY A CA 1
ATOM 588 C C . GLY A 1 74 ? -2.198 8.141 1.495 1.00 50.53 74 GLY A C 1
ATOM 589 O O . GLY A 1 74 ? -1.220 8.386 0.785 1.00 50.53 74 GLY A O 1
ATOM 590 N N . MET A 1 75 ? -2.113 7.375 2.586 1.00 54.69 75 MET A N 1
ATOM 591 C CA . MET A 1 75 ? -0.877 6.692 2.987 1.00 54.69 75 MET A CA 1
ATOM 592 C C . MET A 1 75 ? -0.337 5.739 1.906 1.00 54.69 75 MET A C 1
ATOM 594 O O . MET A 1 75 ? -1.047 4.887 1.368 1.00 54.69 75 MET A O 1
ATOM 598 N N . ALA A 1 76 ? 0.967 5.825 1.633 1.00 47.16 76 ALA A N 1
ATOM 599 C CA . ALA A 1 76 ? 1.641 4.947 0.681 1.00 47.16 76 ALA A CA 1
ATOM 600 C C . ALA A 1 76 ? 1.567 3.471 1.121 1.00 47.16 76 ALA A C 1
ATOM 602 O O . ALA A 1 76 ? 1.948 3.115 2.234 1.00 47.16 76 ALA A O 1
ATOM 603 N N . GLY A 1 77 ? 1.102 2.594 0.225 1.00 51.22 77 GLY A N 1
ATOM 604 C CA . GLY A 1 77 ? 0.941 1.160 0.500 1.00 51.22 77 GLY A CA 1
ATOM 605 C C . GLY A 1 77 ? -0.398 0.771 1.134 1.00 51.22 77 GLY A C 1
ATOM 606 O O . GLY A 1 77 ? -0.591 -0.405 1.434 1.00 51.22 77 GLY A O 1
ATOM 607 N N . ILE A 1 78 ? -1.322 1.723 1.307 1.00 54.34 78 ILE A N 1
ATOM 608 C CA . ILE A 1 78 ? -2.682 1.484 1.798 1.00 54.34 78 ILE A CA 1
ATOM 609 C C . ILE A 1 78 ? -3.666 2.188 0.853 1.00 54.34 78 ILE A C 1
ATOM 611 O O . ILE A 1 78 ? -3.737 3.412 0.799 1.00 54.34 78 ILE A O 1
ATOM 615 N N . GLY A 1 79 ? -4.417 1.409 0.072 1.00 51.78 79 GLY A N 1
ATOM 616 C CA . GLY A 1 79 ? -5.347 1.942 -0.929 1.00 51.78 79 GLY A CA 1
ATOM 617 C C . GLY A 1 79 ? -4.674 2.522 -2.184 1.00 51.78 79 GLY A C 1
ATOM 618 O O . GLY A 1 79 ? -3.497 2.288 -2.455 1.00 51.78 79 GLY A O 1
ATOM 619 N N . TYR A 1 80 ? -5.456 3.256 -2.983 1.00 49.75 80 TYR A N 1
ATOM 620 C CA . TYR A 1 80 ? -5.078 3.686 -4.340 1.00 49.75 80 TYR A CA 1
ATOM 621 C C . TYR A 1 80 ? -4.178 4.927 -4.423 1.00 49.75 80 TYR A C 1
ATOM 623 O O . TYR A 1 80 ? -3.598 5.172 -5.481 1.00 49.75 80 TYR A O 1
ATOM 631 N N . GLY A 1 81 ? -3.985 5.660 -3.318 1.00 52.78 81 GLY A N 1
ATOM 632 C CA . GLY A 1 81 ? -3.085 6.819 -3.256 1.00 52.78 81 GLY A CA 1
ATOM 633 C C . GLY A 1 81 ? -3.222 7.767 -4.468 1.00 52.78 81 GLY A C 1
ATOM 634 O O . GLY A 1 81 ? -4.315 7.921 -5.004 1.00 52.78 81 GLY A O 1
ATOM 635 N N . PRO A 1 82 ? -2.134 8.376 -4.964 1.00 44.72 82 PRO A N 1
ATOM 636 C CA . PRO A 1 82 ? -2.172 9.320 -6.088 1.00 44.72 82 PRO A CA 1
ATOM 637 C C . PRO A 1 82 ? -2.335 8.648 -7.469 1.00 44.72 82 PRO A C 1
ATOM 639 O O . PRO A 1 82 ? -2.130 9.297 -8.491 1.00 44.72 82 PRO A O 1
ATOM 642 N N . MET A 1 83 ? -2.684 7.353 -7.541 1.00 50.12 83 MET A N 1
ATOM 643 C CA . MET A 1 83 ? -2.963 6.669 -8.818 1.00 50.12 83 MET A CA 1
ATOM 644 C C . MET A 1 83 ? -4.373 6.969 -9.361 1.00 50.12 83 MET A C 1
ATOM 646 O O . MET A 1 83 ? -4.771 6.413 -10.384 1.00 50.12 83 MET A O 1
ATOM 650 N N . GLY A 1 84 ? -5.123 7.854 -8.697 1.00 51.66 84 GLY A N 1
ATOM 651 C CA . GLY A 1 84 ? -6.484 8.220 -9.066 1.00 51.66 84 GLY A CA 1
ATOM 652 C C . GLY A 1 84 ? -7.518 7.182 -8.631 1.00 51.66 84 GLY A C 1
ATOM 653 O O . GLY A 1 84 ? -7.265 6.329 -7.780 1.00 51.66 84 GLY A O 1
ATOM 654 N N . MET A 1 85 ? -8.721 7.279 -9.199 1.00 51.38 85 MET A N 1
ATOM 655 C CA . MET A 1 85 ? -9.845 6.414 -8.831 1.00 51.38 85 MET A CA 1
ATOM 656 C C . MET A 1 85 ? -9.549 4.934 -9.108 1.00 51.38 85 MET A C 1
ATOM 658 O O . MET A 1 85 ? -8.982 4.575 -10.144 1.00 51.38 85 MET A O 1
ATOM 662 N N . ALA A 1 86 ? -10.017 4.066 -8.210 1.00 60.00 86 ALA A N 1
ATOM 663 C CA . ALA A 1 86 ? -10.079 2.636 -8.472 1.00 60.00 86 ALA A CA 1
ATOM 664 C C . ALA A 1 86 ? -11.038 2.366 -9.648 1.00 60.00 86 ALA A C 1
ATOM 666 O O . ALA A 1 86 ? -12.177 2.837 -9.657 1.00 60.00 86 ALA A O 1
ATOM 667 N N . ARG A 1 87 ? -10.568 1.619 -10.647 1.00 60.69 87 ARG A N 1
ATOM 668 C CA . ARG A 1 87 ? -11.295 1.230 -11.858 1.00 60.69 87 ARG A CA 1
ATOM 669 C C . ARG A 1 87 ? -11.186 -0.282 -12.018 1.00 60.69 87 ARG A C 1
ATOM 671 O O . ARG A 1 87 ? -10.071 -0.797 -12.146 1.00 60.69 87 ARG A O 1
ATOM 678 N N . LYS A 1 88 ? -12.326 -0.981 -11.971 1.00 64.88 88 LYS A N 1
ATOM 679 C CA . LYS A 1 88 ? -12.399 -2.448 -12.074 1.00 64.88 88 LYS A CA 1
ATOM 680 C C . LYS A 1 88 ? -11.778 -2.914 -13.396 1.00 64.88 88 LYS A C 1
ATOM 682 O O . LYS A 1 88 ? -12.134 -2.391 -14.447 1.00 64.88 88 LYS A O 1
ATOM 687 N N . GLY A 1 89 ? -10.843 -3.860 -13.331 1.00 60.59 89 GLY A N 1
ATOM 688 C CA . GLY A 1 89 ? -10.106 -4.402 -14.47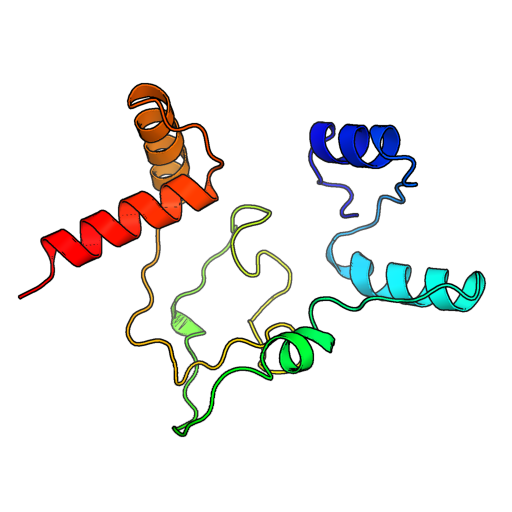9 1.00 60.59 89 GLY A CA 1
ATOM 689 C C . GLY A 1 89 ? -8.964 -3.522 -15.010 1.00 60.59 89 GLY A C 1
ATOM 690 O O . GLY A 1 89 ? -8.223 -3.963 -15.881 1.00 60.59 89 GLY A O 1
ATOM 691 N N . GLU A 1 90 ? -8.786 -2.299 -14.496 1.00 60.69 90 GLU A N 1
ATOM 692 C CA . GLU A 1 90 ? -7.686 -1.403 -14.893 1.00 60.69 90 GLU A CA 1
ATOM 693 C C . GLU A 1 90 ? -6.702 -1.187 -13.744 1.00 60.69 90 GLU A C 1
ATOM 695 O O . GLU A 1 90 ? -5.518 -1.510 -13.840 1.00 60.69 90 GLU A O 1
ATOM 700 N N . THR A 1 91 ? -7.194 -0.606 -12.650 1.00 58.69 91 THR A N 1
ATOM 701 C CA . THR A 1 91 ? -6.374 -0.284 -11.482 1.00 58.69 91 THR A CA 1
ATOM 702 C C . THR A 1 91 ? -6.677 -1.220 -10.320 1.00 58.69 91 THR A C 1
ATOM 704 O O . THR A 1 91 ? -5.782 -1.439 -9.506 1.00 58.69 91 THR A O 1
ATOM 707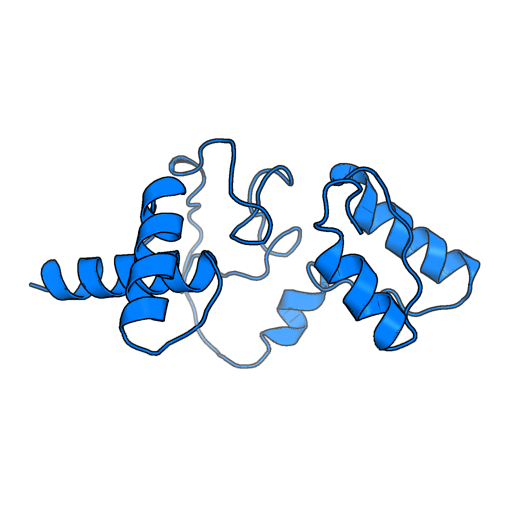 N N . THR A 1 92 ? -7.867 -1.837 -10.265 1.00 63.62 92 THR A N 1
ATOM 708 C CA . THR A 1 92 ? -8.288 -2.802 -9.234 1.00 63.62 92 THR A CA 1
ATOM 709 C C . THR A 1 92 ? -8.972 -4.036 -9.818 1.00 63.62 92 THR A C 1
ATOM 711 O O . THR A 1 92 ? -9.689 -3.913 -10.807 1.00 63.62 92 THR A O 1
ATOM 714 N N . SER A 1 93 ? -8.813 -5.204 -9.193 1.00 65.25 93 SER A N 1
ATOM 715 C CA . SER A 1 93 ? -9.706 -6.358 -9.404 1.00 65.25 93 SER A CA 1
ATOM 716 C C . SER A 1 93 ? -10.958 -6.300 -8.536 1.00 65.25 93 SER A C 1
ATOM 718 O O . SER A 1 93 ? -11.938 -6.955 -8.872 1.00 65.25 93 SER A O 1
ATOM 720 N N . MET A 1 94 ? -10.945 -5.485 -7.472 1.00 70.25 94 MET A N 1
ATOM 721 C CA . MET A 1 94 ? -11.985 -5.492 -6.448 1.00 70.25 94 MET A CA 1
ATOM 722 C C . MET A 1 94 ? -13.371 -5.334 -7.064 1.00 70.25 94 MET A C 1
ATOM 724 O O . MET A 1 94 ? -13.684 -4.319 -7.699 1.00 70.25 94 MET A O 1
ATOM 728 N N . ASP A 1 95 ? -14.217 -6.332 -6.831 1.00 72.44 95 ASP A N 1
ATOM 729 C CA . ASP A 1 95 ? -15.622 -6.245 -7.173 1.00 72.44 95 ASP A CA 1
ATOM 730 C C . ASP A 1 95 ? -16.366 -5.451 -6.097 1.00 72.44 95 ASP A C 1
ATOM 732 O O . ASP A 1 95 ? -16.462 -5.872 -4.947 1.00 72.44 95 ASP A O 1
ATOM 736 N N . ALA A 1 96 ? -16.923 -4.293 -6.454 1.00 70.25 96 ALA A N 1
ATOM 737 C CA . ALA A 1 96 ? -17.724 -3.511 -5.514 1.00 70.25 96 ALA A CA 1
ATOM 738 C C . ALA A 1 96 ? -18.926 -4.310 -4.979 1.00 70.25 96 ALA A C 1
ATOM 740 O O . ALA A 1 96 ? -19.380 -4.057 -3.866 1.00 70.25 96 ALA A O 1
ATOM 741 N N . ALA A 1 97 ? -19.398 -5.308 -5.737 1.00 72.31 97 ALA A N 1
ATOM 742 C CA . ALA A 1 97 ? -20.498 -6.178 -5.339 1.00 72.31 97 ALA A CA 1
ATOM 743 C C . ALA A 1 97 ? -20.198 -7.046 -4.102 1.00 72.31 97 ALA A C 1
ATOM 745 O O . ALA A 1 97 ? -21.141 -7.482 -3.449 1.00 72.31 97 ALA A O 1
ATOM 746 N N . VAL A 1 98 ? -18.924 -7.286 -3.763 1.00 70.81 98 VAL A N 1
ATOM 747 C CA . VAL A 1 98 ? -18.538 -8.079 -2.578 1.00 70.81 98 VAL A CA 1
ATOM 748 C C . VAL A 1 98 ? -18.223 -7.216 -1.348 1.00 70.81 98 VAL A C 1
ATOM 750 O O . VAL A 1 98 ? -17.667 -7.710 -0.370 1.00 70.81 98 VAL A O 1
ATOM 753 N N . ILE A 1 99 ? -18.531 -5.914 -1.389 1.00 76.25 99 ILE A N 1
ATOM 754 C CA . ILE A 1 99 ? -18.221 -4.960 -0.317 1.00 76.25 99 ILE A CA 1
ATOM 755 C C . ILE A 1 99 ? -19.519 -4.487 0.343 1.00 76.25 99 ILE A C 1
ATOM 757 O O . ILE A 1 99 ? -20.198 -3.604 -0.174 1.00 76.25 99 ILE A O 1
ATOM 761 N N . ASP A 1 100 ? -19.828 -5.002 1.534 1.00 81.88 100 ASP A N 1
ATOM 762 C CA . ASP A 1 100 ? -21.012 -4.565 2.292 1.00 81.88 100 ASP A CA 1
ATOM 763 C C . ASP A 1 100 ? -20.862 -3.149 2.867 1.00 81.88 100 ASP A C 1
ATOM 765 O O . ASP A 1 100 ? -21.830 -2.399 3.010 1.00 81.88 100 ASP A O 1
ATOM 769 N N . ARG A 1 101 ? -19.637 -2.772 3.254 1.00 79.94 101 ARG A N 1
ATOM 770 C CA . ARG A 1 101 ? -19.368 -1.504 3.938 1.00 79.94 101 ARG A CA 1
ATOM 771 C C . ARG A 1 101 ? -17.967 -0.994 3.643 1.00 79.94 101 ARG A C 1
ATOM 773 O O . ARG A 1 101 ? -16.987 -1.721 3.761 1.00 79.94 101 ARG A O 1
ATOM 780 N N . VAL A 1 102 ? -17.873 0.304 3.366 1.00 80.56 102 VAL A N 1
ATOM 781 C CA . VAL A 1 102 ? -16.601 1.029 3.286 1.00 80.56 102 VAL A CA 1
ATOM 782 C C . VAL A 1 102 ? -16.432 1.863 4.551 1.00 80.56 102 VAL A C 1
ATOM 784 O O . VAL A 1 102 ? -17.297 2.669 4.895 1.00 80.56 102 VAL A O 1
ATOM 787 N N . VAL A 1 103 ? -15.313 1.677 5.251 1.00 79.44 103 VAL A N 1
ATOM 788 C CA . VAL A 1 103 ? -14.952 2.462 6.437 1.00 79.44 103 VAL A CA 1
ATOM 789 C C . VAL A 1 103 ? -13.710 3.277 6.122 1.00 79.44 103 VAL A C 1
ATOM 791 O O . VAL A 1 103 ? -12.696 2.746 5.674 1.00 79.44 103 VAL A O 1
ATOM 794 N N . LYS A 1 104 ? -13.789 4.585 6.365 1.00 78.62 104 LYS A N 1
ATOM 795 C CA . LYS A 1 104 ? -12.656 5.492 6.211 1.00 78.62 104 LYS A CA 1
ATOM 796 C C . LYS A 1 104 ? -11.958 5.675 7.551 1.00 78.62 104 LYS A C 1
ATOM 798 O O . LYS A 1 104 ? -12.598 6.039 8.534 1.00 78.62 104 LYS A O 1
ATOM 803 N N . VAL A 1 105 ? -10.646 5.464 7.571 1.00 79.75 105 VAL A N 1
ATOM 804 C CA . VAL A 1 105 ? -9.815 5.613 8.770 1.00 79.75 105 VAL A CA 1
ATOM 805 C C . VAL A 1 105 ? -8.816 6.749 8.543 1.00 79.75 105 VAL A C 1
ATOM 807 O O . VAL A 1 105 ? -8.085 6.699 7.557 1.00 79.75 105 VAL A O 1
ATOM 810 N N . PRO A 1 106 ? -8.763 7.775 9.414 1.00 80.75 106 PRO A N 1
ATOM 811 C CA . PRO A 1 106 ? -7.745 8.817 9.326 1.00 80.75 106 PRO A CA 1
ATOM 812 C C . PRO A 1 106 ? -6.328 8.255 9.495 1.00 80.75 106 PRO A C 1
ATOM 814 O O . PRO A 1 106 ? -6.086 7.440 10.389 1.00 80.75 106 PRO A O 1
ATOM 817 N N . ASP A 1 107 ? -5.371 8.757 8.715 1.00 77.69 107 ASP A N 1
ATOM 818 C CA . ASP A 1 107 ? -4.000 8.229 8.708 1.00 77.69 107 ASP A CA 1
ATOM 819 C C . ASP A 1 107 ? -3.313 8.296 10.084 1.00 77.69 107 ASP A C 1
ATOM 821 O O . ASP A 1 107 ? -2.632 7.358 10.515 1.00 77.69 107 ASP A O 1
ATOM 825 N N . VAL A 1 108 ? -3.542 9.389 10.820 1.00 84.06 108 VAL A N 1
ATOM 826 C CA . VAL A 1 108 ? -3.030 9.566 12.188 1.00 84.06 108 VAL A CA 1
ATOM 827 C C . VAL A 1 108 ? -3.606 8.527 13.153 1.00 84.06 108 VAL A C 1
ATOM 829 O O . VAL A 1 108 ? -2.883 8.018 14.009 1.00 84.06 108 VAL A O 1
ATOM 832 N N . ALA A 1 109 ? -4.877 8.151 12.985 1.00 87.06 109 ALA A N 1
ATOM 833 C CA . ALA A 1 109 ? -5.524 7.146 13.819 1.00 87.06 109 ALA A CA 1
ATOM 834 C C . ALA A 1 109 ? -4.950 5.757 13.524 1.00 87.06 109 ALA A C 1
ATOM 836 O O . ALA A 1 109 ? -4.586 5.037 14.450 1.00 87.06 109 ALA A O 1
ATOM 837 N N . ALA A 1 110 ? -4.776 5.408 12.246 1.00 87.56 110 ALA A N 1
ATOM 838 C CA . ALA A 1 110 ? -4.129 4.158 11.849 1.00 87.56 110 ALA A CA 1
ATOM 839 C C . ALA A 1 110 ? -2.686 4.057 12.377 1.00 87.56 110 ALA A C 1
ATOM 841 O O . ALA A 1 110 ? -2.271 3.005 12.866 1.00 87.56 110 ALA A O 1
ATOM 842 N N . THR A 1 111 ? -1.938 5.162 12.352 1.00 86.88 111 THR A N 1
ATOM 843 C CA . THR A 1 111 ? -0.576 5.229 12.904 1.00 86.88 111 THR A CA 1
ATOM 844 C C . THR A 1 111 ? -0.564 5.051 14.426 1.00 86.88 111 THR A C 1
ATOM 846 O O . THR A 1 111 ? 0.259 4.301 14.954 1.00 86.88 111 THR A O 1
ATOM 849 N N . ALA A 1 112 ? -1.500 5.678 15.144 1.00 91.25 112 ALA A N 1
ATOM 850 C CA . ALA A 1 112 ? -1.653 5.479 16.585 1.00 91.25 112 ALA A CA 1
ATOM 851 C C . ALA A 1 112 ? -2.054 4.031 16.924 1.00 91.25 112 ALA A C 1
ATOM 853 O O . ALA A 1 112 ? -1.478 3.417 17.820 1.00 91.25 112 ALA A O 1
ATOM 854 N N . ALA A 1 113 ? -2.976 3.442 16.162 1.00 93.50 113 ALA A N 1
ATOM 855 C CA . ALA A 1 113 ? -3.405 2.057 16.340 1.00 93.50 113 ALA A CA 1
ATOM 856 C C . ALA A 1 113 ? -2.272 1.051 16.090 1.00 93.50 113 ALA A C 1
ATOM 858 O O . ALA A 1 113 ? -2.134 0.087 16.839 1.00 93.50 113 ALA A O 1
ATOM 859 N N . MET A 1 114 ? -1.407 1.299 15.101 1.00 91.38 114 MET A N 1
ATOM 860 C CA . MET A 1 114 ? -0.182 0.517 14.887 1.00 91.38 114 MET A CA 1
ATOM 861 C C . MET A 1 114 ? 0.718 0.525 16.134 1.00 91.38 114 MET A C 1
ATOM 863 O O . MET A 1 114 ? 1.266 -0.512 16.512 1.00 91.38 114 MET A O 1
ATOM 867 N N . ARG A 1 115 ? 0.864 1.682 16.798 1.00 91.69 115 ARG A N 1
ATOM 868 C CA . ARG A 1 115 ? 1.636 1.782 18.044 1.00 91.69 115 ARG A CA 1
ATOM 869 C C . ARG A 1 115 ? 1.004 0.957 19.168 1.00 91.69 115 ARG A C 1
ATOM 871 O O . ARG A 1 115 ? 1.732 0.230 19.838 1.00 91.69 115 ARG A O 1
ATOM 878 N N . ILE A 1 116 ? -0.318 1.028 19.326 1.00 93.62 116 ILE A N 1
ATOM 879 C CA . ILE A 1 116 ? -1.059 0.251 20.332 1.00 93.62 116 ILE A CA 1
ATOM 880 C C . ILE A 1 116 ? -0.909 -1.254 20.076 1.00 93.62 116 ILE A C 1
ATOM 882 O O . ILE A 1 116 ? -0.584 -1.991 21.001 1.00 93.62 116 ILE A O 1
ATOM 886 N N . LEU A 1 117 ? -1.064 -1.718 18.828 1.00 92.12 117 LEU A N 1
ATOM 887 C CA . LEU A 1 117 ? -0.855 -3.129 18.463 1.00 92.12 117 LEU A CA 1
ATOM 888 C C . LEU A 1 117 ? 0.514 -3.637 18.922 1.00 92.12 117 LEU A C 1
ATOM 890 O O . LEU A 1 117 ? 0.613 -4.705 19.530 1.00 92.12 117 LEU A O 1
ATOM 894 N N . ARG A 1 118 ? 1.561 -2.836 18.692 1.00 91.56 118 ARG A N 1
ATOM 895 C CA . ARG A 1 118 ? 2.927 -3.175 19.100 1.00 91.56 118 ARG A CA 1
ATOM 896 C C . ARG A 1 118 ? 3.060 -3.308 20.615 1.00 91.56 118 ARG A C 1
ATOM 898 O O . ARG A 1 118 ? 3.774 -4.193 21.076 1.00 91.56 118 ARG A O 1
ATOM 905 N N . GLU A 1 119 ? 2.388 -2.454 21.381 1.00 93.88 119 GLU A N 1
ATOM 906 C CA . GLU A 1 119 ? 2.364 -2.525 22.850 1.00 93.88 119 GLU A CA 1
ATOM 907 C C . GLU A 1 119 ? 1.626 -3.768 23.363 1.00 93.88 119 GLU A C 1
ATOM 909 O O . GLU A 1 119 ? 1.980 -4.293 24.412 1.00 93.88 119 GLU A O 1
ATOM 914 N N . GLN A 1 120 ? 0.677 -4.296 22.586 1.00 93.25 120 GLN A N 1
ATOM 915 C CA . GLN A 1 120 ? -0.008 -5.565 22.857 1.00 93.25 120 GLN A CA 1
ATOM 916 C C . GLN A 1 120 ? 0.762 -6.800 22.348 1.00 93.25 120 GLN A C 1
ATOM 918 O O . GLN A 1 120 ? 0.233 -7.908 22.343 1.00 93.25 120 GLN A O 1
ATOM 923 N N . GLY A 1 121 ? 2.012 -6.631 21.901 1.00 92.12 121 GLY A N 1
ATOM 924 C CA . GLY A 1 121 ? 2.870 -7.728 21.444 1.00 92.12 121 GLY A CA 1
ATOM 925 C C . GLY A 1 121 ? 2.703 -8.115 19.971 1.00 92.12 121 GLY A C 1
ATOM 926 O O . GLY A 1 121 ? 3.375 -9.037 19.513 1.00 92.12 121 GLY A O 1
ATOM 927 N N . ALA A 1 122 ? 1.874 -7.403 19.201 1.00 89.62 122 ALA A N 1
ATOM 928 C CA . ALA A 1 122 ? 1.689 -7.634 17.770 1.00 89.62 122 ALA A CA 1
ATOM 929 C C . ALA A 1 122 ? 2.362 -6.525 16.946 1.00 89.62 122 ALA A C 1
ATOM 931 O O . ALA A 1 122 ? 1.912 -5.383 16.917 1.00 89.62 122 ALA A O 1
ATOM 932 N N . SER A 1 123 ? 3.453 -6.843 16.246 1.00 85.81 123 SER A N 1
ATOM 933 C CA . SER A 1 123 ? 4.120 -5.874 15.364 1.00 85.81 123 SER A CA 1
ATOM 934 C C . SER A 1 123 ? 3.531 -5.918 13.953 1.00 85.81 123 SER A C 1
ATOM 936 O O . SER A 1 123 ? 3.461 -6.979 13.341 1.00 85.81 123 SER A O 1
ATOM 938 N N . GLY A 1 124 ? 3.140 -4.758 13.427 1.00 86.25 124 GLY A N 1
ATOM 939 C CA . GLY A 1 124 ? 2.582 -4.597 12.084 1.00 86.25 124 GLY A CA 1
ATOM 940 C C . GLY A 1 124 ? 2.818 -3.190 11.537 1.00 86.25 124 GLY A C 1
ATOM 941 O O . GLY A 1 124 ? 3.390 -2.340 12.219 1.00 86.25 124 GLY A O 1
ATOM 942 N N . GLY A 1 125 ? 2.398 -2.958 10.294 1.00 85.75 125 GLY A N 1
ATOM 943 C CA . GLY A 1 125 ? 2.455 -1.642 9.655 1.00 85.75 125 GLY A CA 1
ATOM 944 C C . GLY A 1 125 ? 1.211 -0.796 9.932 1.00 85.75 125 GLY A C 1
ATOM 945 O O . GLY A 1 125 ? 0.280 -1.214 10.621 1.00 85.75 125 GLY A O 1
ATOM 946 N N . THR A 1 126 ? 1.148 0.388 9.327 1.00 83.75 126 THR A N 1
ATOM 947 C CA . THR A 1 126 ? -0.022 1.278 9.407 1.00 83.75 126 THR A CA 1
ATOM 948 C C . THR A 1 126 ? -1.295 0.639 8.836 1.00 83.75 126 THR A C 1
ATOM 950 O O . THR A 1 126 ? -2.380 0.882 9.359 1.00 83.75 126 THR A O 1
ATOM 953 N N . SER A 1 127 ? -1.183 -0.260 7.851 1.00 84.69 127 SER A N 1
ATOM 954 C CA . SER A 1 127 ? -2.306 -1.069 7.345 1.00 84.69 127 SER A CA 1
ATOM 955 C C . SER A 1 127 ? -2.903 -2.003 8.407 1.00 84.69 127 SER A C 1
ATOM 957 O O . SER A 1 127 ? -4.120 -2.160 8.474 1.00 84.69 127 SER A O 1
ATOM 959 N N . SER A 1 128 ? -2.079 -2.565 9.300 1.00 90.50 128 SER A N 1
ATOM 960 C CA . SER A 1 128 ? -2.559 -3.330 10.458 1.00 90.50 128 SER A CA 1
ATOM 961 C C . SER A 1 128 ? -3.358 -2.440 11.414 1.00 90.50 128 SER A C 1
ATOM 963 O O . SER A 1 128 ? -4.378 -2.870 11.945 1.00 90.50 128 SER A O 1
ATOM 965 N N . GLY A 1 129 ? -2.938 -1.181 11.585 1.00 91.25 129 GLY A N 1
ATOM 966 C CA . GLY A 1 129 ? -3.678 -0.177 12.352 1.00 91.25 129 GLY A CA 1
ATOM 967 C C . GLY A 1 129 ? -5.048 0.157 11.750 1.00 91.25 129 GLY A C 1
ATOM 968 O O . GLY A 1 129 ? -6.031 0.224 12.487 1.00 91.25 129 GLY A O 1
ATOM 969 N N . VAL A 1 130 ? -5.141 0.292 10.419 1.00 89.19 130 VAL A N 1
ATOM 970 C CA . VAL A 1 130 ? -6.428 0.451 9.706 1.00 89.19 130 VAL A CA 1
ATOM 971 C C . VAL A 1 130 ? -7.352 -0.739 9.974 1.00 89.19 130 VAL A C 1
ATOM 973 O O . VAL A 1 130 ? -8.516 -0.541 10.331 1.00 89.19 130 VAL A O 1
ATOM 976 N N . ASN A 1 131 ? -6.835 -1.965 9.848 1.00 90.00 131 ASN A N 1
ATOM 977 C CA . ASN A 1 131 ? -7.621 -3.182 10.067 1.00 90.00 131 ASN A CA 1
ATOM 978 C C . ASN A 1 131 ? -8.098 -3.308 11.517 1.00 90.00 131 ASN A C 1
ATOM 980 O O . ASN A 1 131 ? -9.264 -3.637 11.737 1.00 90.00 131 ASN A O 1
ATOM 984 N N . LEU A 1 132 ? -7.245 -3.001 12.502 1.00 92.31 132 LEU A N 1
ATOM 985 C CA . LEU A 1 132 ? -7.638 -3.007 13.913 1.00 92.31 132 LEU A CA 1
ATOM 986 C C . LEU A 1 132 ? -8.791 -2.032 14.166 1.00 92.31 132 LEU A C 1
ATOM 988 O O . LEU A 1 132 ? -9.832 -2.438 14.678 1.00 92.31 132 LEU A O 1
ATOM 992 N N . LEU A 1 133 ? -8.625 -0.761 13.787 1.00 93.19 133 LEU A N 1
ATOM 993 C CA . LEU A 1 133 ? -9.640 0.265 14.037 1.00 93.19 133 LEU A CA 1
ATOM 994 C C . LEU A 1 133 ? -1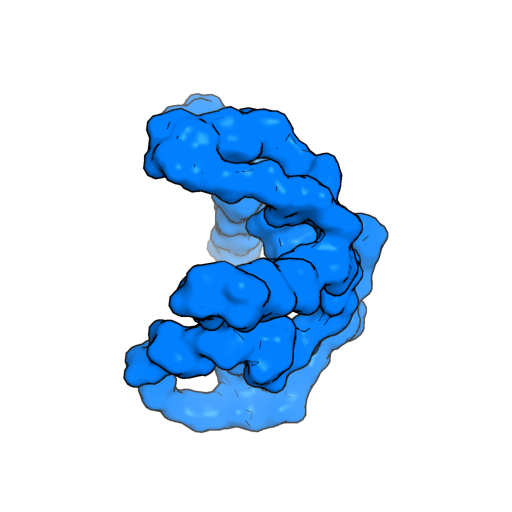0.959 -0.054 13.343 1.00 93.19 133 LEU A C 1
ATOM 996 O O . LEU A 1 133 ? -12.020 0.090 13.946 1.00 93.19 133 LEU A O 1
ATOM 1000 N N . THR A 1 134 ? -10.893 -0.530 12.099 1.00 91.44 134 THR A N 1
ATOM 1001 C CA . THR A 1 134 ? -12.086 -0.941 11.356 1.00 91.44 134 THR A CA 1
ATOM 1002 C C . THR A 1 134 ? -12.781 -2.100 12.062 1.00 91.44 134 THR A C 1
ATOM 1004 O O . THR A 1 134 ? -13.984 -2.032 12.287 1.00 91.44 134 THR A O 1
ATOM 1007 N N . SER A 1 135 ? -12.035 -3.118 12.496 1.00 93.25 135 SER A N 1
ATOM 1008 C CA . S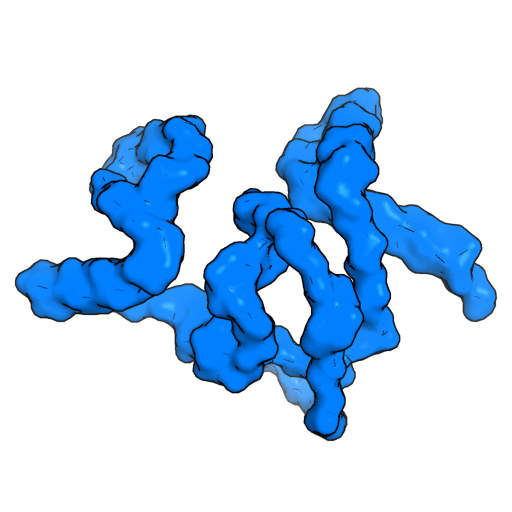ER A 1 135 ? -12.601 -4.276 13.203 1.00 93.25 135 SER A CA 1
ATOM 1009 C C . SER A 1 135 ? -13.276 -3.870 14.514 1.00 93.25 135 SER A C 1
ATOM 1011 O O . SER A 1 135 ? -14.394 -4.299 14.787 1.00 93.25 135 SER A O 1
ATOM 1013 N N . MET A 1 136 ? -12.640 -2.992 15.299 1.00 92.81 136 MET A N 1
ATOM 1014 C CA . MET A 1 136 ? -13.218 -2.456 16.538 1.00 92.81 136 MET A CA 1
ATOM 1015 C C . MET A 1 136 ? -14.478 -1.628 16.267 1.00 92.81 136 MET A C 1
ATOM 1017 O O . MET A 1 136 ? -15.461 -1.757 16.990 1.00 92.81 136 MET A O 1
ATOM 1021 N N . HIS A 1 137 ? -14.476 -0.811 15.210 1.00 91.88 137 HIS A N 1
ATOM 1022 C CA . HIS A 1 137 ? -15.639 -0.022 14.801 1.00 91.88 137 HIS A CA 1
ATOM 1023 C C . HIS A 1 137 ? -16.812 -0.904 14.365 1.00 91.88 137 HIS A C 1
ATOM 1025 O O . HIS A 1 137 ? -17.947 -0.660 14.773 1.00 91.88 137 HIS A O 1
ATOM 1031 N N . ILE A 1 138 ? -16.559 -1.950 13.572 1.00 92.12 138 ILE A N 1
ATOM 1032 C CA . ILE A 1 138 ? -17.594 -2.924 13.200 1.00 92.12 138 ILE A CA 1
ATOM 1033 C C . ILE A 1 138 ? -18.130 -3.623 14.450 1.00 92.12 138 ILE A C 1
ATOM 1035 O O . ILE A 1 138 ? -19.338 -3.632 14.647 1.00 92.12 138 ILE A O 1
ATOM 1039 N N . ALA A 1 139 ? -17.258 -4.123 15.330 1.00 93.50 139 ALA A N 1
ATOM 1040 C CA . ALA A 1 139 ? -17.674 -4.792 16.563 1.00 93.50 139 ALA A CA 1
ATOM 1041 C C . ALA A 1 139 ? -18.514 -3.884 17.480 1.00 93.50 139 ALA A C 1
ATOM 1043 O O . ALA A 1 139 ? -19.491 -4.337 18.064 1.00 93.50 139 ALA A O 1
ATOM 1044 N N . ALA A 1 140 ? -18.167 -2.598 17.580 1.00 93.25 140 ALA A N 1
ATOM 1045 C CA . ALA A 1 140 ? -18.893 -1.627 18.399 1.00 93.25 140 ALA A CA 1
ATOM 1046 C C . ALA A 1 140 ? -20.217 -1.149 17.774 1.00 93.25 140 ALA A C 1
ATOM 1048 O O . ALA A 1 140 ? -21.050 -0.585 18.479 1.00 93.25 140 ALA A O 1
ATOM 1049 N N . THR A 1 141 ? -20.399 -1.327 16.461 1.00 89.06 141 THR A N 1
ATOM 1050 C CA . THR A 1 141 ? -21.592 -0.872 15.721 1.00 89.06 141 THR A CA 1
ATOM 1051 C C . THR A 1 141 ? -22.447 -2.014 15.181 1.00 89.06 141 THR A C 1
ATOM 1053 O O . THR A 1 141 ? -23.424 -1.753 14.483 1.00 89.06 141 THR A O 1
ATOM 1056 N N . ALA A 1 142 ? -22.094 -3.261 15.499 1.00 79.81 142 ALA A N 1
ATOM 1057 C CA . ALA A 1 142 ? -22.916 -4.426 15.222 1.00 79.81 142 ALA A CA 1
ATOM 1058 C C . ALA A 1 142 ? -24.148 -4.383 16.139 1.00 79.81 142 ALA A C 1
ATOM 1060 O O . ALA A 1 142 ? -24.030 -4.553 17.353 1.00 79.81 142 ALA A O 1
ATOM 1061 N N . VAL A 1 143 ? -25.305 -4.088 15.546 1.00 60.16 143 VAL A N 1
ATOM 1062 C CA . VAL A 1 143 ? -26.634 -4.179 16.170 1.00 60.16 143 VAL A CA 1
ATOM 1063 C C . VAL A 1 143 ? -27.298 -5.460 15.697 1.00 60.16 143 VAL A C 1
ATOM 1065 O O . VAL A 1 143 ? -27.188 -5.740 14.482 1.00 60.16 143 VAL A O 1
#

Foldseek 3Di:
DELPDDVVVVVVCVVVVHDDDYDHPQCVLVVLVVVCVVVVHDSPPCQLCVLVVPPPDDDDDDDDDPLVPDDDADDPPPPDGPVDDDDCNPRHVDDPGVDPDDDDDDQVQLVVQQVVCVVVVHHDDSVVSVVVVVVVVCVVPPD

InterPro domains:
  IPR036052 Tryptophan synthase beta chain-like, PALP domain superfamily [G3DSA:3.40.50.1100] (1-56)
  IPR036052 Tryptophan synthase beta chain-like, PALP domain superfamily [G3DSA:3.40.50.1100] (57-142)
  IPR036052 Tryptophan synthase beta chain-like, PALP domain superfamily [SSF53686] (1-141)

Secondary structure (DSSP, 8-state):
-BTTS-HHHHHHHHHTT-----B-GGGHHHHHHHHHHHHT-----TTTTHHHH--S----------GGG--SPPPTTSS-GGG-S--BTTTB---GGG-S------HHHHHHHHHHHHHTT----HHHHHHHHHHHHHHHH--

Organism: Teladorsagia circumcincta (NCBI:txid45464)

Sequence (143 aa):
VPDTIEDIKVRHIKEYGGDVIKVPLSERLIRARDIAAENGGFFMNQFGNADKAEEYHESRFKNESGASLWVEPGMAGIGYGPMGMARKGETTSMDAAVIDRVVKVPDVAATAAMRILREQGASGGTSSGVNLLTSMHIAATAV

Radius of gyration: 17.92 Å; chains: 1; bounding box: 46×32×46 Å

pLDDT: mean 74.84, std 19.17, range [33.16, 97.06]